Protein AF-A0A2W1AZZ5-F1 (afdb_monomer)

Mean predicted aligned error: 14.22 Å

Sequence (169 aa):
MPELNDDDSTGYGNSQLHEEVETEQGYVMQLTENEALFLDDNLTLMVEREGDEQRVYSMRPVQMTARLAAPLDLMEKIGKAVVYTTAPENQGKEYGFAMDITELFLIREVASSFIRIEGEPVGLNLKRKICVLLYAKDLEQESRDARLAQLVTGINLDIQTSAIDGRDS

Radius of gyration: 27.68 Å; Cα contacts (8 Å, |Δi|>4): 162; chains: 1; bounding box: 57×85×93 Å

Structure (mmCIF, N/CA/C/O backbone):
data_AF-A0A2W1AZZ5-F1
#
_entry.id   AF-A0A2W1AZZ5-F1
#
loop_
_atom_site.group_PDB
_atom_site.id
_atom_site.type_symbol
_atom_site.label_atom_id
_atom_site.label_alt_id
_atom_site.label_comp_id
_atom_site.label_asym_id
_atom_site.label_entity_id
_atom_site.label_seq_id
_atom_site.pdbx_PDB_ins_code
_atom_site.Cartn_x
_atom_site.Cartn_y
_atom_site.Cartn_z
_atom_site.occupancy
_atom_site.B_iso_or_equiv
_atom_site.auth_seq_id
_atom_site.auth_comp_id
_atom_site.auth_asym_id
_atom_site.auth_atom_id
_atom_site.pdbx_PDB_model_num
ATOM 1 N N . MET A 1 1 ? -2.500 -60.333 22.963 1.00 42.16 1 MET A N 1
ATOM 2 C CA . MET A 1 1 ? -2.015 -59.372 23.969 1.00 42.16 1 MET A CA 1
ATOM 3 C C . MET A 1 1 ? -1.858 -58.026 23.277 1.00 42.16 1 MET A C 1
ATOM 5 O O . MET A 1 1 ? -0.896 -57.885 22.533 1.00 42.16 1 MET A O 1
ATOM 9 N N . PRO A 1 2 ? -2.824 -57.103 23.398 1.00 40.75 2 PRO A N 1
ATOM 10 C CA . PRO A 1 2 ? -2.620 -55.692 23.104 1.00 40.75 2 PRO A CA 1
ATOM 11 C C . PRO A 1 2 ? -2.325 -54.950 24.417 1.00 40.75 2 PRO A C 1
ATOM 13 O O . PRO A 1 2 ? -3.062 -55.116 25.387 1.00 40.75 2 PRO A O 1
ATOM 16 N N . GLU A 1 3 ? -1.258 -54.158 24.460 1.00 46.09 3 GLU A N 1
ATOM 17 C CA . GLU A 1 3 ? -1.049 -53.203 25.551 1.00 46.09 3 GLU A CA 1
ATOM 18 C C . GLU A 1 3 ? -1.581 -51.838 25.113 1.00 46.09 3 GLU A C 1
ATOM 20 O O . GLU A 1 3 ? -1.162 -51.274 24.101 1.00 46.09 3 GLU A O 1
ATOM 25 N N . LEU A 1 4 ? -2.586 -51.392 25.865 1.00 44.41 4 LEU A N 1
ATOM 26 C CA . LEU A 1 4 ? -3.123 -50.041 25.908 1.00 44.41 4 LEU A CA 1
ATOM 27 C C . LEU A 1 4 ? -2.080 -49.120 26.540 1.00 44.41 4 LEU A C 1
ATOM 29 O O . LEU A 1 4 ? -1.568 -49.450 27.604 1.00 44.41 4 LEU A O 1
ATOM 33 N N . ASN A 1 5 ? -1.849 -47.958 25.938 1.00 48.97 5 ASN A N 1
ATOM 34 C CA . ASN A 1 5 ? -1.406 -46.780 26.671 1.00 48.97 5 ASN A CA 1
ATOM 35 C C . ASN A 1 5 ? -2.339 -45.629 26.299 1.00 48.97 5 ASN A C 1
ATOM 37 O O . ASN A 1 5 ? -2.306 -45.124 25.177 1.00 48.97 5 ASN A O 1
ATOM 41 N N . ASP A 1 6 ? -3.185 -45.285 27.265 1.00 46.03 6 ASP A N 1
ATOM 42 C CA . ASP A 1 6 ? -3.863 -44.004 27.371 1.00 46.03 6 ASP A CA 1
ATOM 43 C C . ASP A 1 6 ? -2.824 -42.951 27.777 1.00 46.03 6 ASP A C 1
ATOM 45 O O . ASP A 1 6 ? -2.115 -43.139 28.767 1.00 46.03 6 ASP A O 1
ATOM 49 N N . ASP A 1 7 ? -2.745 -41.843 27.042 1.00 50.28 7 ASP A N 1
ATOM 50 C CA . ASP A 1 7 ? -2.223 -40.595 27.596 1.00 50.28 7 ASP A CA 1
ATOM 51 C C . ASP A 1 7 ? -3.105 -39.439 27.117 1.00 50.28 7 ASP A C 1
ATOM 53 O O . ASP A 1 7 ? -3.140 -39.067 25.940 1.00 50.28 7 ASP A O 1
ATOM 57 N N . ASP A 1 8 ? -3.900 -38.964 28.067 1.00 45.44 8 ASP A N 1
ATOM 58 C CA . ASP A 1 8 ? -4.748 -37.787 28.016 1.00 45.44 8 ASP A CA 1
ATOM 59 C C . ASP A 1 8 ? -3.868 -36.573 28.326 1.00 45.44 8 ASP A C 1
ATOM 61 O O . ASP A 1 8 ? -3.363 -36.425 29.438 1.00 45.44 8 ASP A O 1
ATOM 65 N N . SER A 1 9 ? -3.668 -35.694 27.346 1.00 46.28 9 SER A N 1
ATOM 66 C CA . SER A 1 9 ? -3.062 -34.392 27.605 1.00 46.28 9 SER A CA 1
ATOM 67 C C . SER A 1 9 ? -3.771 -33.306 26.812 1.00 46.28 9 SER A C 1
ATOM 69 O O . SER A 1 9 ? -3.529 -33.056 25.630 1.00 46.28 9 SER A O 1
ATOM 71 N N . THR A 1 10 ? -4.697 -32.666 27.515 1.00 47.50 10 THR A N 1
ATOM 72 C CA . THR A 1 10 ? -5.311 -31.385 27.188 1.00 47.50 10 THR A CA 1
ATOM 73 C C . THR A 1 10 ? -4.248 -30.297 27.013 1.00 47.50 10 THR A C 1
ATOM 75 O O . THR A 1 10 ? -3.492 -30.015 27.941 1.00 47.50 10 THR A O 1
ATOM 78 N N . GLY A 1 11 ? -4.245 -29.615 25.867 1.00 32.72 11 GLY A N 1
ATOM 79 C CA . GLY A 1 11 ? -3.380 -28.461 2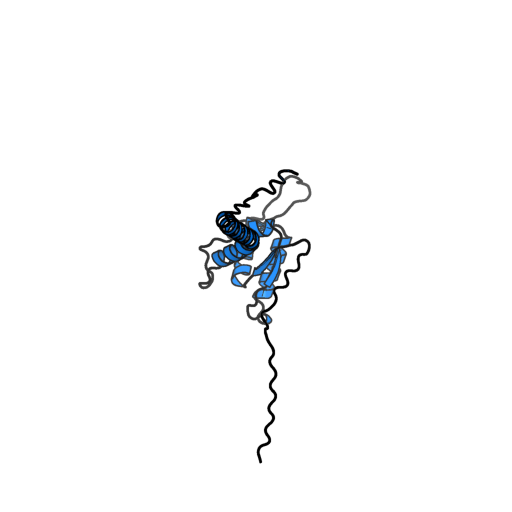5.617 1.00 32.72 11 GLY A CA 1
ATOM 80 C C . GLY A 1 11 ? -4.076 -27.429 24.740 1.00 32.72 11 GLY A C 1
ATOM 81 O O . GLY A 1 11 ? -4.097 -27.542 23.520 1.00 32.72 11 GLY A O 1
ATOM 82 N N . TYR A 1 12 ? -4.689 -26.447 25.394 1.00 34.50 12 TYR A N 1
ATOM 83 C CA . TYR A 1 12 ? -5.384 -25.306 24.812 1.00 34.50 12 TYR A CA 1
ATOM 84 C C . TYR A 1 12 ? -4.499 -24.454 23.887 1.00 34.50 12 TYR A C 1
ATOM 86 O O . TYR A 1 12 ? -3.358 -24.159 24.215 1.00 34.50 12 TYR A O 1
ATOM 94 N N . GLY A 1 13 ? -5.117 -23.956 22.810 1.00 37.59 13 GLY A N 1
ATOM 95 C CA . GLY A 1 13 ? -4.963 -22.578 22.336 1.00 37.59 13 GLY A CA 1
ATOM 96 C C . GLY A 1 13 ? -3.612 -22.171 21.748 1.00 37.59 13 GLY A C 1
ATOM 97 O O . GLY A 1 13 ? -2.772 -21.630 22.449 1.00 37.59 13 GLY A O 1
ATOM 98 N N . ASN A 1 14 ? -3.494 -22.249 20.421 1.00 37.09 14 ASN A N 1
ATOM 99 C CA . ASN A 1 14 ? -2.609 -21.359 19.665 1.00 37.09 14 ASN A CA 1
ATOM 100 C C . ASN A 1 14 ? -3.460 -20.408 18.812 1.00 37.09 14 ASN A C 1
ATOM 102 O O . ASN A 1 14 ? -3.472 -20.452 17.585 1.00 37.09 14 ASN A O 1
ATOM 106 N N . SER A 1 15 ? -4.217 -19.541 19.484 1.00 44.09 15 SER A N 1
ATOM 107 C CA . SER A 1 15 ? -4.573 -18.242 18.916 1.00 44.09 15 SER A CA 1
ATOM 108 C C . SER A 1 15 ? -3.293 -17.418 18.912 1.00 44.09 15 SER A C 1
ATOM 110 O O . SER A 1 15 ? -2.828 -16.975 19.960 1.00 44.09 15 SER A O 1
ATOM 112 N N . GLN A 1 16 ? -2.694 -17.323 17.730 1.00 42.31 16 GLN A N 1
ATOM 113 C CA . GLN A 1 16 ? -1.487 -16.569 17.435 1.00 42.31 16 GLN A CA 1
ATOM 114 C C . GLN A 1 16 ? -1.633 -15.148 17.992 1.00 42.31 16 GLN A C 1
ATOM 116 O O . GLN A 1 16 ? -2.412 -14.342 17.485 1.00 42.31 16 GLN A O 1
ATOM 121 N N . LEU A 1 17 ? -0.933 -14.894 19.097 1.00 38.06 17 LEU A N 1
ATOM 122 C CA . LEU A 1 17 ? -0.825 -13.588 19.725 1.00 38.06 17 LEU A CA 1
ATOM 123 C C . LEU A 1 17 ? -0.151 -12.654 18.718 1.00 38.06 17 LEU A C 1
ATOM 125 O O . LEU A 1 17 ? 1.037 -12.785 18.431 1.00 38.06 17 LEU A O 1
ATOM 129 N N . HIS A 1 18 ? -0.936 -11.741 18.152 1.00 39.84 18 HIS A N 1
ATOM 130 C CA . HIS A 1 18 ? -0.419 -10.503 17.588 1.00 39.84 18 HIS A CA 1
ATOM 131 C C . HIS A 1 18 ? 0.175 -9.712 18.755 1.00 39.84 18 HIS A C 1
ATOM 133 O O . HIS A 1 18 ? -0.536 -9.047 19.505 1.00 39.84 18 HIS A O 1
ATOM 139 N N . GLU A 1 19 ? 1.477 -9.863 18.960 1.00 39.28 19 GLU A N 1
ATOM 140 C CA . GLU A 1 19 ? 2.234 -9.020 19.870 1.00 39.28 19 GLU A CA 1
ATOM 141 C C . GLU A 1 19 ? 2.450 -7.678 19.160 1.00 39.28 19 GLU A C 1
ATOM 143 O O . GLU A 1 19 ? 3.343 -7.521 18.327 1.00 39.28 19 GLU A O 1
ATOM 148 N N . GLU A 1 20 ? 1.551 -6.725 19.418 1.00 41.56 20 GLU A N 1
ATOM 149 C CA . GLU A 1 20 ? 1.753 -5.329 19.037 1.00 41.56 20 GLU A CA 1
ATOM 150 C C . GLU A 1 20 ? 2.896 -4.762 19.880 1.00 41.56 20 GLU A C 1
ATOM 152 O O . GLU A 1 20 ? 2.720 -4.354 21.028 1.00 41.56 20 GLU A O 1
ATOM 157 N N . VAL A 1 21 ? 4.096 -4.759 19.304 1.00 40.41 21 VAL A N 1
ATOM 158 C CA . VAL A 1 2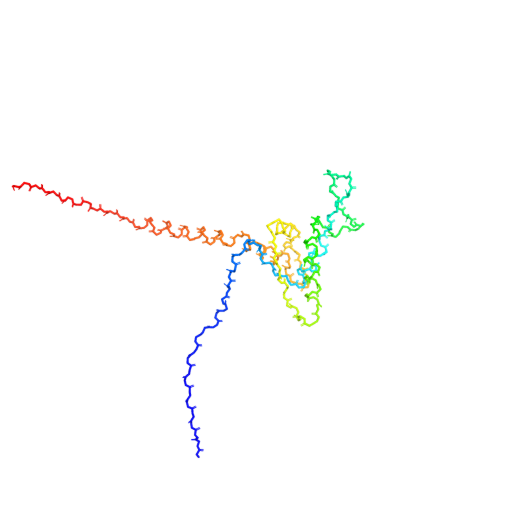1 ? 5.239 -4.039 19.856 1.00 40.41 21 VAL A CA 1
ATOM 159 C C . VAL A 1 21 ? 5.063 -2.561 19.519 1.00 40.41 21 VAL A C 1
ATOM 161 O O . VAL A 1 21 ? 5.369 -2.093 18.423 1.00 40.41 21 VAL A O 1
ATOM 164 N N . GLU A 1 22 ? 4.532 -1.822 20.487 1.00 41.50 22 GLU A N 1
ATOM 165 C CA . GLU A 1 22 ? 4.479 -0.367 20.483 1.00 41.50 22 GLU A CA 1
ATOM 166 C C . GLU A 1 22 ? 5.888 0.228 20.685 1.00 41.50 22 GLU A C 1
ATOM 168 O O . GLU A 1 22 ? 6.291 0.548 21.800 1.00 41.50 22 GLU A O 1
ATOM 173 N N . THR A 1 23 ? 6.654 0.397 19.606 1.00 38.25 23 THR A N 1
ATOM 174 C CA . THR A 1 23 ? 7.935 1.134 19.612 1.00 38.25 23 THR A CA 1
ATOM 175 C C . THR A 1 23 ? 7.886 2.257 18.587 1.00 38.25 23 THR A C 1
ATOM 177 O O . THR A 1 23 ? 7.844 1.942 17.406 1.00 38.25 23 THR A O 1
ATOM 180 N N . GLU A 1 24 ? 7.862 3.527 19.023 1.00 51.19 24 GLU A N 1
ATOM 181 C CA . GLU A 1 24 ? 8.012 4.752 18.192 1.00 51.19 24 GLU A CA 1
ATOM 182 C C . GLU A 1 24 ? 7.450 4.608 16.753 1.00 51.19 24 GLU A C 1
ATOM 184 O O . GLU A 1 24 ? 8.158 4.717 15.756 1.00 51.19 24 GLU A O 1
ATOM 189 N N . GLN A 1 25 ? 6.159 4.252 16.695 1.00 54.56 25 GLN A N 1
ATOM 190 C CA . GLN A 1 25 ? 5.562 3.251 15.796 1.00 54.56 25 GLN A CA 1
ATOM 191 C C . GLN A 1 25 ? 5.429 3.655 14.324 1.00 54.56 25 GLN A C 1
ATOM 193 O O . GLN A 1 25 ? 4.549 4.430 13.950 1.00 54.56 25 GLN A O 1
ATOM 198 N N . GLY A 1 26 ? 6.229 3.025 13.464 1.00 73.19 26 GLY A N 1
ATOM 199 C CA . GLY A 1 26 ? 5.881 2.869 12.053 1.00 73.19 26 GLY A CA 1
ATOM 200 C C . GLY A 1 26 ? 4.739 1.860 11.882 1.00 73.19 26 GLY A C 1
ATOM 201 O O . GLY A 1 26 ? 4.668 0.851 12.583 1.00 73.19 26 GLY A O 1
ATOM 202 N N . TYR A 1 27 ? 3.846 2.111 10.932 1.00 91.06 27 TYR A N 1
ATOM 203 C CA . TYR A 1 27 ? 2.806 1.175 10.527 1.00 91.06 27 TYR A CA 1
ATOM 204 C C . TYR A 1 27 ? 3.429 0.004 9.768 1.00 91.06 27 TYR A C 1
ATOM 206 O O . TYR A 1 27 ? 4.193 0.209 8.827 1.00 91.06 27 TYR A O 1
ATOM 214 N N . VAL A 1 28 ? 3.092 -1.232 10.135 1.00 95.19 28 VAL A N 1
ATOM 215 C CA . VAL A 1 28 ? 3.597 -2.414 9.425 1.00 95.19 28 VAL A CA 1
ATOM 216 C C . VAL A 1 28 ? 2.679 -2.732 8.251 1.00 95.19 28 VAL A C 1
ATOM 218 O O . VAL A 1 28 ? 1.545 -3.172 8.439 1.00 95.19 28 VAL A O 1
ATOM 221 N N . MET A 1 29 ? 3.173 -2.532 7.031 1.00 95.56 29 MET A N 1
ATOM 222 C CA . MET A 1 29 ? 2.480 -2.938 5.811 1.00 95.56 29 MET A CA 1
ATOM 223 C C . MET A 1 29 ? 3.054 -4.248 5.295 1.00 95.56 29 MET A C 1
ATOM 225 O O . MET A 1 29 ? 4.264 -4.450 5.304 1.00 95.56 29 MET A O 1
ATOM 229 N N . GLN A 1 30 ? 2.168 -5.123 4.830 1.00 97.19 30 GLN A N 1
ATOM 230 C CA . GLN A 1 30 ? 2.517 -6.373 4.169 1.00 97.19 30 GLN A CA 1
ATOM 231 C C . GLN A 1 30 ? 2.027 -6.315 2.725 1.00 97.19 30 GLN A C 1
ATOM 233 O O . GLN A 1 30 ? 0.858 -5.989 2.496 1.00 97.19 30 GLN A O 1
ATOM 238 N N . LEU A 1 31 ? 2.912 -6.590 1.768 1.00 97.75 31 LEU A N 1
ATOM 239 C CA . LEU A 1 31 ? 2.610 -6.544 0.337 1.00 97.75 31 LEU A CA 1
ATOM 240 C C . LEU A 1 31 ? 2.672 -7.932 -0.291 1.00 97.75 31 LEU A C 1
ATOM 242 O O . LEU A 1 31 ? 3.637 -8.666 -0.074 1.00 97.75 31 LEU A O 1
ATOM 246 N N . THR A 1 32 ? 1.675 -8.254 -1.113 1.00 97.56 32 THR A N 1
ATOM 247 C CA . THR A 1 32 ? 1.744 -9.371 -2.066 1.00 97.56 32 THR A CA 1
ATOM 248 C C . THR A 1 32 ? 2.642 -9.018 -3.258 1.00 97.56 32 THR A C 1
ATOM 250 O O . THR A 1 32 ? 3.022 -7.860 -3.444 1.00 97.56 32 THR A O 1
ATOM 253 N N . GLU A 1 33 ? 2.945 -10.004 -4.105 1.00 96.94 33 GLU A N 1
ATOM 254 C CA . GLU A 1 33 ? 3.649 -9.793 -5.379 1.00 96.94 33 GLU A CA 1
ATOM 255 C C . GLU A 1 33 ? 2.952 -8.743 -6.258 1.00 96.94 33 GLU A C 1
ATOM 257 O O . GLU A 1 33 ? 3.560 -7.749 -6.655 1.00 96.94 33 GLU A O 1
ATOM 262 N N . ASN A 1 34 ? 1.649 -8.913 -6.493 1.00 97.50 34 ASN A N 1
ATOM 263 C CA . ASN A 1 34 ? 0.864 -8.002 -7.325 1.00 97.50 34 ASN A CA 1
ATOM 264 C C . ASN A 1 34 ? 0.785 -6.590 -6.736 1.00 97.50 34 ASN A C 1
ATOM 266 O O . ASN A 1 34 ? 0.802 -5.606 -7.475 1.00 97.50 34 ASN A O 1
ATOM 270 N N . GLU A 1 35 ? 0.694 -6.470 -5.411 1.00 97.69 35 GLU A N 1
ATOM 271 C CA . GLU A 1 35 ? 0.706 -5.175 -4.736 1.00 97.69 35 GLU A CA 1
ATOM 272 C C . GLU A 1 35 ? 2.076 -4.491 -4.841 1.00 97.69 35 GLU A C 1
ATOM 274 O O . GLU A 1 35 ? 2.128 -3.294 -5.122 1.00 97.69 35 GLU A O 1
ATOM 279 N N . ALA A 1 36 ? 3.176 -5.232 -4.670 1.00 97.12 36 ALA A N 1
ATOM 280 C CA . ALA A 1 36 ? 4.530 -4.698 -4.790 1.00 97.12 36 ALA A CA 1
ATOM 281 C C . ALA A 1 36 ? 4.828 -4.212 -6.217 1.00 97.12 36 ALA A C 1
ATOM 283 O O . ALA A 1 36 ? 5.251 -3.069 -6.392 1.00 97.12 36 ALA A O 1
ATOM 284 N N . LEU A 1 37 ? 4.531 -5.033 -7.231 1.00 95.75 37 LEU A N 1
ATOM 285 C CA . LEU A 1 37 ? 4.699 -4.675 -8.645 1.00 95.75 37 LEU A CA 1
ATOM 286 C C . LEU A 1 37 ? 3.838 -3.467 -9.029 1.00 95.75 37 LEU A C 1
ATOM 288 O O . LEU A 1 37 ? 4.315 -2.536 -9.673 1.00 95.75 37 LEU A O 1
ATOM 292 N N . PHE A 1 38 ? 2.580 -3.435 -8.574 1.00 95.62 38 PHE A N 1
ATOM 293 C CA . PHE A 1 38 ? 1.701 -2.294 -8.814 1.00 95.62 38 PHE A CA 1
ATOM 294 C C . PHE A 1 38 ? 2.291 -0.985 -8.278 1.00 95.62 38 PHE A C 1
ATOM 296 O O . PHE A 1 38 ? 2.192 0.047 -8.943 1.00 95.62 38 PHE A O 1
ATOM 303 N N . LEU A 1 39 ? 2.870 -0.998 -7.076 1.00 95.50 39 LEU A N 1
ATOM 304 C CA . LEU A 1 39 ? 3.441 0.207 -6.481 1.00 95.50 39 LEU A CA 1
ATOM 305 C C . LEU A 1 39 ? 4.732 0.645 -7.174 1.00 95.50 39 LEU A C 1
ATOM 307 O O . LEU A 1 39 ? 4.884 1.842 -7.417 1.00 95.50 39 LEU A O 1
ATOM 311 N N . ASP A 1 40 ? 5.601 -0.298 -7.543 1.00 94.31 40 ASP A N 1
ATOM 312 C CA . ASP A 1 40 ? 6.833 -0.017 -8.292 1.00 94.31 40 ASP A CA 1
ATOM 313 C C . ASP A 1 40 ? 6.530 0.659 -9.643 1.00 94.31 40 ASP A C 1
ATOM 315 O O . ASP A 1 40 ? 7.138 1.668 -9.995 1.00 94.31 40 ASP A O 1
ATOM 319 N N . ASP A 1 41 ? 5.482 0.202 -10.338 1.00 91.94 41 ASP A N 1
ATOM 320 C CA . ASP A 1 41 ? 5.040 0.775 -11.617 1.00 91.94 41 ASP A CA 1
ATOM 321 C C . ASP A 1 41 ? 4.408 2.177 -11.496 1.00 91.94 41 ASP A C 1
ATOM 323 O O . ASP A 1 41 ? 4.379 2.945 -12.468 1.00 91.94 41 ASP A O 1
ATOM 327 N N . ASN A 1 42 ? 3.828 2.506 -10.335 1.00 90.75 42 ASN A N 1
ATOM 328 C CA . ASN A 1 42 ? 3.001 3.706 -10.156 1.00 90.75 42 ASN A CA 1
ATOM 329 C C . ASN A 1 42 ? 3.697 4.842 -9.394 1.00 90.75 42 ASN A C 1
ATOM 331 O O . ASN A 1 42 ? 3.151 5.953 -9.345 1.00 90.75 42 ASN A O 1
ATOM 335 N N . LEU A 1 43 ? 4.892 4.614 -8.852 1.00 89.69 43 LEU A N 1
ATOM 336 C CA . LEU A 1 43 ? 5.687 5.626 -8.161 1.00 89.69 43 LEU A CA 1
ATOM 337 C C . LEU A 1 43 ? 6.912 6.033 -8.981 1.00 89.69 43 LEU A C 1
ATOM 339 O O . LEU A 1 43 ? 7.448 5.274 -9.780 1.00 89.69 43 LEU A O 1
ATOM 343 N N . THR A 1 44 ? 7.349 7.278 -8.809 1.00 87.44 44 THR A N 1
ATOM 344 C CA . THR A 1 44 ? 8.581 7.787 -9.418 1.00 87.44 44 THR A CA 1
ATOM 345 C C . THR A 1 44 ? 9.486 8.389 -8.360 1.00 87.44 44 THR A C 1
ATOM 347 O O . THR A 1 44 ? 9.018 9.059 -7.445 1.00 87.44 44 THR A O 1
ATOM 350 N N . LEU A 1 45 ? 10.798 8.224 -8.514 1.00 84.69 45 LEU A N 1
ATOM 351 C CA . LEU A 1 45 ? 11.759 8.795 -7.579 1.00 84.69 45 LEU A CA 1
ATOM 352 C C . LEU A 1 45 ? 11.725 10.333 -7.603 1.00 84.69 45 LEU A C 1
ATOM 354 O O . LEU A 1 45 ? 11.784 10.969 -8.665 1.00 84.69 45 LEU A O 1
ATOM 358 N N . MET A 1 46 ? 11.661 10.914 -6.410 1.00 83.94 46 MET A N 1
ATOM 359 C CA . MET A 1 46 ? 11.860 12.333 -6.152 1.00 83.94 46 MET A CA 1
ATOM 360 C C . MET A 1 46 ? 13.362 12.627 -6.022 1.00 83.94 46 MET A C 1
ATOM 362 O O . MET A 1 46 ? 14.056 11.973 -5.249 1.00 83.94 46 MET A O 1
ATOM 366 N N . VAL A 1 47 ? 13.874 13.588 -6.798 1.00 76.31 47 VAL A N 1
ATOM 367 C CA . VAL A 1 47 ? 15.299 13.947 -6.843 1.00 76.31 47 VAL A CA 1
ATOM 368 C C . VAL A 1 47 ? 15.475 15.406 -6.438 1.00 76.31 47 VAL A C 1
ATOM 370 O O . VAL A 1 47 ? 14.950 16.318 -7.083 1.00 76.31 47 VAL A O 1
ATOM 373 N N . GLU A 1 48 ? 16.273 15.625 -5.400 1.00 65.31 48 GLU A N 1
ATOM 374 C CA . GLU A 1 48 ? 16.797 16.941 -5.041 1.00 65.31 48 GLU A CA 1
ATOM 375 C C . GLU A 1 48 ? 18.136 17.150 -5.761 1.00 65.31 48 GLU A C 1
ATOM 377 O O . GLU A 1 48 ? 18.993 16.266 -5.765 1.00 65.31 48 GLU A O 1
ATOM 382 N N . ARG A 1 49 ? 18.314 18.293 -6.433 1.00 60.12 49 ARG A N 1
ATOM 383 C CA . ARG A 1 49 ? 19.594 18.644 -7.064 1.00 60.12 49 ARG A CA 1
ATOM 384 C C . ARG A 1 49 ? 20.361 19.597 -6.157 1.00 60.12 49 ARG A C 1
ATOM 386 O O . ARG A 1 49 ? 19.833 20.641 -5.780 1.00 60.12 49 ARG A O 1
ATOM 393 N N . GLU A 1 50 ? 21.616 19.261 -5.862 1.00 50.31 50 GLU A N 1
ATOM 394 C CA . GLU A 1 50 ? 22.526 20.154 -5.139 1.00 50.31 50 GLU A CA 1
ATOM 395 C C . GLU A 1 50 ? 22.625 21.516 -5.850 1.00 50.31 50 GLU A C 1
ATOM 397 O O . GLU A 1 50 ? 22.896 21.588 -7.051 1.00 50.31 50 GLU A O 1
ATOM 402 N N . GLY A 1 51 ? 22.385 22.596 -5.098 1.00 59.09 51 GLY A N 1
ATOM 403 C CA . GLY A 1 51 ? 22.433 23.985 -5.575 1.00 59.09 51 GLY A CA 1
ATOM 404 C C . GLY A 1 51 ? 21.075 24.660 -5.798 1.00 59.09 51 GLY A C 1
ATOM 405 O O . GLY A 1 51 ? 21.044 25.860 -6.055 1.00 59.09 51 GLY A O 1
ATOM 406 N N . ASP A 1 52 ? 19.969 23.926 -5.669 1.00 53.50 52 ASP A N 1
ATOM 407 C CA . ASP A 1 52 ? 18.601 24.418 -5.877 1.00 53.50 52 ASP A CA 1
ATOM 408 C C . ASP A 1 52 ? 17.759 24.113 -4.614 1.00 53.50 52 ASP A C 1
ATOM 410 O O . ASP A 1 52 ? 16.819 23.323 -4.649 1.00 53.50 52 ASP A O 1
ATOM 414 N N . GLU A 1 53 ? 18.086 24.740 -3.471 1.00 55.06 53 GLU A N 1
ATOM 415 C CA . GLU A 1 53 ? 17.440 24.516 -2.149 1.00 55.06 53 GLU A CA 1
ATOM 416 C C . GLU A 1 53 ? 15.902 24.698 -2.145 1.00 55.06 53 GLU A C 1
ATOM 418 O O . GLU A 1 53 ? 15.225 24.376 -1.173 1.00 55.06 53 GLU A O 1
ATOM 423 N N . GLN A 1 54 ? 15.325 25.211 -3.235 1.00 55.31 54 GLN A N 1
ATOM 424 C CA . GLN A 1 54 ? 13.891 25.453 -3.405 1.00 55.31 54 GLN A CA 1
ATOM 425 C C . GLN A 1 54 ? 13.224 24.620 -4.506 1.00 55.31 54 GLN A C 1
ATOM 427 O O . GLN A 1 54 ? 12.040 24.834 -4.779 1.00 55.31 54 GLN A O 1
ATOM 432 N N . ARG A 1 55 ? 13.931 23.698 -5.175 1.00 56.34 55 ARG A N 1
ATOM 433 C CA . ARG A 1 55 ? 13.365 22.963 -6.318 1.00 56.34 55 ARG A CA 1
ATOM 434 C C . ARG A 1 55 ? 13.578 21.460 -6.200 1.00 56.34 55 ARG A C 1
ATOM 436 O O . ARG A 1 55 ? 14.622 20.918 -6.548 1.00 56.34 55 ARG A O 1
ATOM 443 N N . VAL A 1 56 ? 12.514 20.790 -5.775 1.00 59.84 56 VAL A N 1
ATOM 444 C CA . VAL A 1 56 ? 12.365 19.338 -5.851 1.00 59.84 56 VAL A CA 1
ATOM 445 C C . VAL A 1 56 ? 11.908 18.967 -7.263 1.00 59.84 56 VAL A C 1
ATOM 447 O O . VAL A 1 56 ? 10.905 19.493 -7.754 1.00 59.84 56 VAL A O 1
ATOM 450 N N . TYR A 1 57 ? 12.629 18.064 -7.929 1.00 60.25 57 TYR A N 1
ATOM 451 C CA . TYR A 1 57 ? 12.287 17.584 -9.269 1.00 60.25 57 TYR A CA 1
ATOM 452 C C . TYR A 1 57 ? 11.815 16.125 -9.206 1.00 60.25 57 TYR A C 1
ATOM 454 O O . TYR A 1 57 ? 12.292 15.332 -8.399 1.00 60.25 57 TYR A O 1
ATOM 462 N N . SER A 1 58 ? 10.891 15.741 -10.087 1.00 59.84 58 SER A N 1
ATOM 463 C CA . SER A 1 58 ? 10.565 14.330 -10.337 1.00 59.84 58 SER A CA 1
ATOM 464 C C . SER A 1 58 ? 11.115 13.914 -11.697 1.00 59.84 58 SER A C 1
ATOM 466 O O . SER A 1 58 ? 11.025 14.665 -12.673 1.00 59.84 58 SER A O 1
ATOM 468 N N . MET A 1 59 ? 11.694 12.718 -11.778 1.00 58.44 59 MET A N 1
ATOM 469 C CA . MET A 1 59 ? 12.144 12.137 -13.044 1.00 58.44 59 MET A CA 1
ATOM 470 C C . MET A 1 59 ? 10.929 11.576 -13.795 1.00 58.44 59 MET A C 1
ATOM 472 O O . MET A 1 59 ? 10.593 10.411 -13.635 1.00 58.44 59 MET A O 1
ATOM 476 N N . ARG A 1 60 ? 10.223 12.386 -14.599 1.00 48.75 60 ARG A N 1
ATOM 477 C CA . ARG A 1 60 ? 9.105 11.860 -15.408 1.00 48.75 60 ARG A CA 1
ATOM 478 C C . ARG A 1 60 ? 9.621 10.880 -16.475 1.00 48.75 60 ARG A C 1
ATOM 480 O O . ARG A 1 60 ? 10.447 11.291 -17.294 1.00 48.75 60 ARG A O 1
ATOM 487 N N . PRO A 1 61 ? 9.097 9.643 -16.552 1.00 50.09 61 PRO A N 1
ATOM 488 C CA . PRO A 1 61 ? 9.337 8.784 -17.704 1.00 50.09 61 PRO A CA 1
ATOM 489 C C . PRO A 1 61 ? 8.677 9.373 -18.965 1.00 50.09 61 PRO A C 1
ATOM 491 O O . PRO A 1 61 ? 7.664 10.072 -18.893 1.00 50.09 61 PRO A O 1
ATOM 494 N N . VAL A 1 62 ? 9.240 9.069 -20.140 1.00 49.53 62 VAL A N 1
ATOM 495 C CA . VAL A 1 62 ? 8.754 9.528 -21.464 1.00 49.53 62 VAL A CA 1
ATOM 496 C C . VAL A 1 62 ? 7.358 8.959 -21.802 1.00 49.53 62 VAL A C 1
ATOM 498 O O . VAL A 1 62 ? 6.649 9.502 -22.647 1.00 49.53 62 VAL A O 1
ATOM 501 N N . GLN A 1 63 ? 6.924 7.918 -21.086 1.00 42.16 63 GLN A N 1
ATOM 502 C CA . GLN A 1 63 ? 5.574 7.353 -21.104 1.00 42.16 63 GLN A CA 1
ATOM 503 C C . GLN A 1 63 ? 5.008 7.396 -19.676 1.00 42.16 63 GLN A C 1
ATOM 505 O O . GLN A 1 63 ? 5.624 6.877 -18.751 1.00 42.16 63 GLN A O 1
ATOM 510 N N . MET A 1 64 ? 3.855 8.041 -19.471 1.00 46.72 64 MET A N 1
ATOM 511 C CA . MET A 1 64 ? 3.232 8.142 -18.145 1.00 46.72 64 MET A CA 1
ATOM 512 C C . MET A 1 64 ? 2.673 6.786 -17.693 1.00 46.72 64 MET A C 1
ATOM 514 O O . MET A 1 64 ? 1.562 6.424 -18.075 1.00 46.72 64 MET A O 1
ATOM 518 N N . THR A 1 65 ? 3.415 6.068 -16.854 1.00 53.75 65 THR A N 1
ATOM 519 C CA . THR A 1 65 ? 2.883 4.973 -16.022 1.00 53.75 65 THR A CA 1
ATOM 520 C C . THR A 1 65 ? 2.921 5.340 -14.536 1.00 53.75 65 THR A C 1
ATOM 522 O O . THR A 1 65 ? 1.908 5.184 -13.857 1.00 53.75 65 THR A O 1
ATOM 525 N N . ALA A 1 66 ? 4.008 5.966 -14.067 1.00 58.66 66 ALA A N 1
ATOM 526 C CA . ALA A 1 66 ? 4.140 6.460 -12.697 1.00 58.66 66 ALA A CA 1
ATOM 527 C C . ALA A 1 66 ? 3.359 7.765 -12.453 1.00 58.66 66 ALA A C 1
ATOM 529 O O . ALA A 1 66 ? 3.484 8.742 -13.199 1.00 58.66 66 ALA A O 1
ATOM 530 N N . ARG A 1 67 ? 2.542 7.782 -11.394 1.00 68.56 67 ARG A N 1
ATOM 531 C CA . ARG A 1 67 ? 1.560 8.840 -11.103 1.00 68.56 67 ARG A CA 1
ATOM 532 C C . ARG A 1 67 ? 2.008 9.815 -10.022 1.00 68.56 67 ARG A C 1
ATOM 534 O O . ARG A 1 67 ? 1.528 10.947 -10.018 1.00 68.56 67 ARG A O 1
ATOM 541 N N . LEU A 1 68 ? 2.910 9.403 -9.130 1.00 81.62 68 LEU A N 1
ATOM 542 C CA . LEU A 1 68 ? 3.261 10.182 -7.944 1.00 81.62 68 LEU A CA 1
ATOM 543 C C . LEU A 1 68 ? 4.752 10.092 -7.613 1.00 81.62 68 LEU A C 1
ATOM 545 O O . LEU A 1 68 ? 5.346 9.020 -7.698 1.00 81.62 68 LEU A O 1
ATOM 549 N N . ALA A 1 69 ? 5.348 11.225 -7.237 1.00 86.56 69 ALA A N 1
ATOM 550 C CA . ALA A 1 69 ? 6.731 11.268 -6.781 1.00 86.56 69 ALA A CA 1
ATOM 551 C C . ALA A 1 69 ? 6.844 10.776 -5.329 1.00 86.56 69 ALA A C 1
ATOM 553 O O . ALA A 1 69 ? 6.050 11.184 -4.483 1.00 86.56 69 ALA A O 1
ATOM 554 N N . ALA A 1 70 ? 7.833 9.928 -5.058 1.00 88.69 70 ALA A N 1
ATOM 555 C CA . ALA A 1 70 ? 8.080 9.299 -3.766 1.00 88.69 70 ALA A CA 1
ATOM 556 C C . ALA A 1 70 ? 9.544 9.478 -3.317 1.00 88.69 70 ALA A C 1
ATOM 558 O O . ALA A 1 70 ? 10.442 9.566 -4.166 1.00 88.69 70 ALA A O 1
ATOM 559 N N . PRO A 1 71 ? 9.802 9.530 -1.997 1.00 90.62 71 PRO A N 1
ATOM 560 C CA . PRO A 1 71 ? 11.159 9.575 -1.460 1.00 90.62 71 PRO A CA 1
ATOM 561 C C . PRO A 1 71 ? 11.924 8.279 -1.763 1.00 90.62 71 PRO A C 1
ATOM 563 O O . PRO A 1 71 ? 11.324 7.214 -1.915 1.00 90.62 71 PRO A O 1
ATOM 566 N N . LEU A 1 72 ? 13.259 8.368 -1.815 1.00 90.75 72 LEU A N 1
ATOM 567 C CA . LEU A 1 72 ? 14.136 7.223 -2.098 1.00 90.75 72 LEU A CA 1
ATOM 568 C C . LEU A 1 72 ? 13.895 6.050 -1.141 1.00 90.75 72 LEU A C 1
ATOM 570 O O . LEU A 1 72 ? 13.835 4.913 -1.591 1.00 90.75 72 LEU A O 1
ATOM 574 N N . ASP A 1 73 ? 13.694 6.330 0.147 1.00 92.81 73 ASP A N 1
ATOM 575 C CA . ASP A 1 73 ? 13.459 5.302 1.166 1.00 92.81 73 ASP A CA 1
ATOM 576 C C . ASP A 1 73 ? 12.220 4.438 0.855 1.00 92.81 73 ASP A C 1
ATOM 578 O O . ASP A 1 73 ? 12.287 3.208 0.891 1.00 92.81 73 ASP A O 1
ATOM 582 N N . LEU A 1 74 ? 11.113 5.063 0.430 1.00 94.12 74 LEU A N 1
ATOM 583 C CA . LEU A 1 74 ? 9.907 4.341 0.012 1.00 94.12 74 LEU A CA 1
ATOM 584 C C . LEU A 1 74 ? 10.167 3.490 -1.240 1.00 94.12 74 LEU A C 1
ATOM 586 O O . LEU A 1 74 ? 9.733 2.339 -1.307 1.00 94.12 74 LEU A O 1
ATOM 590 N N . MET A 1 75 ? 10.912 4.026 -2.212 1.00 94.56 75 MET A N 1
ATOM 591 C CA . MET A 1 75 ? 11.291 3.276 -3.415 1.00 94.56 75 MET A CA 1
ATOM 592 C C . MET A 1 75 ? 12.165 2.060 -3.070 1.00 94.56 75 MET A C 1
ATOM 594 O O . MET A 1 75 ? 11.956 0.979 -3.613 1.00 94.56 75 MET A O 1
ATOM 598 N N . GLU A 1 76 ? 13.108 2.193 -2.133 1.00 95.69 76 GLU A N 1
ATOM 599 C CA . GLU A 1 76 ? 13.942 1.077 -1.675 1.00 95.69 76 GLU A CA 1
ATOM 600 C C . GLU A 1 76 ? 13.132 -0.004 -0.948 1.00 95.69 76 GLU A C 1
ATOM 602 O O . GLU A 1 76 ? 13.362 -1.198 -1.163 1.00 95.69 76 GLU A O 1
ATOM 607 N N . LYS A 1 77 ? 12.179 0.392 -0.094 1.00 96.81 77 LYS A N 1
ATOM 608 C CA . LYS A 1 77 ? 11.260 -0.533 0.591 1.00 96.81 77 LYS A CA 1
ATOM 609 C C . LYS A 1 77 ? 10.438 -1.346 -0.414 1.00 96.81 77 LYS A C 1
ATOM 611 O O . LYS A 1 77 ? 10.369 -2.570 -0.297 1.00 96.81 77 LYS A O 1
ATOM 616 N N . ILE A 1 78 ? 9.880 -0.688 -1.429 1.00 97.00 78 ILE A N 1
ATOM 617 C CA . ILE A 1 78 ? 9.088 -1.336 -2.485 1.00 97.00 78 ILE A CA 1
ATOM 618 C C . ILE A 1 78 ? 9.965 -2.244 -3.347 1.00 97.00 78 ILE A C 1
ATOM 620 O O . ILE A 1 78 ? 9.600 -3.395 -3.576 1.00 97.00 78 ILE A O 1
ATOM 624 N N . GLY A 1 79 ? 11.161 -1.797 -3.736 1.00 96.94 79 GLY A N 1
ATOM 625 C CA . GLY A 1 79 ? 12.107 -2.627 -4.483 1.00 96.94 79 GLY A CA 1
ATOM 626 C C . GLY A 1 79 ? 12.485 -3.916 -3.739 1.00 96.94 79 GLY A C 1
ATOM 627 O O . GLY A 1 79 ? 12.528 -4.991 -4.338 1.00 96.94 79 GLY A O 1
ATOM 628 N N . LYS A 1 80 ? 12.683 -3.852 -2.412 1.00 97.88 80 LYS A N 1
ATOM 629 C CA . LYS A 1 80 ? 12.898 -5.049 -1.571 1.00 97.88 80 LYS A CA 1
ATOM 630 C C . LYS A 1 80 ? 11.674 -5.968 -1.562 1.00 97.88 80 LYS A C 1
ATOM 632 O O . LYS A 1 80 ? 11.843 -7.184 -1.646 1.00 97.88 80 LYS A O 1
ATOM 637 N N . ALA A 1 81 ? 10.467 -5.403 -1.500 1.00 97.75 81 ALA A N 1
ATOM 638 C CA . ALA A 1 81 ? 9.225 -6.168 -1.574 1.00 97.75 81 ALA A CA 1
ATOM 639 C C . ALA A 1 81 ? 9.090 -6.901 -2.916 1.00 97.75 81 ALA A C 1
ATOM 641 O O . ALA A 1 81 ? 8.766 -8.087 -2.921 1.00 97.75 81 ALA A O 1
ATOM 642 N N . VAL A 1 82 ? 9.410 -6.245 -4.037 1.00 97.38 82 VAL A N 1
ATOM 643 C CA . VAL A 1 82 ? 9.406 -6.870 -5.370 1.00 97.38 82 VAL A CA 1
ATOM 644 C C . VAL A 1 82 ? 10.389 -8.038 -5.418 1.00 97.38 82 VAL A C 1
ATOM 646 O O . VAL A 1 82 ? 10.000 -9.147 -5.777 1.00 97.38 82 VAL A O 1
ATOM 649 N N . VAL A 1 83 ? 11.641 -7.832 -4.990 1.00 97.69 83 VAL A N 1
ATOM 650 C CA . VAL A 1 83 ? 12.660 -8.898 -4.986 1.00 97.69 83 VAL A CA 1
ATOM 651 C C . VAL A 1 83 ? 12.232 -10.075 -4.113 1.00 97.69 83 VAL A C 1
ATOM 653 O O . VAL A 1 83 ? 12.405 -11.221 -4.510 1.00 97.69 83 VAL A O 1
ATOM 656 N N . TYR A 1 84 ? 11.663 -9.816 -2.934 1.00 98.12 84 TYR A N 1
ATOM 657 C CA . TYR A 1 84 ? 11.250 -10.878 -2.022 1.00 98.12 84 TYR A CA 1
ATOM 658 C C . TYR A 1 84 ? 10.056 -11.669 -2.563 1.00 98.12 84 TYR A C 1
ATOM 660 O O . TYR A 1 84 ? 10.098 -12.897 -2.607 1.00 98.12 84 TYR A O 1
ATOM 668 N N . THR A 1 85 ? 8.993 -10.977 -2.965 1.00 96.94 85 THR A N 1
ATOM 669 C CA . THR A 1 85 ? 7.714 -11.604 -3.333 1.00 96.94 85 THR A CA 1
ATOM 670 C C . THR A 1 85 ? 7.793 -12.382 -4.645 1.00 96.94 85 THR A C 1
ATOM 672 O O . THR A 1 85 ? 7.131 -13.407 -4.769 1.00 96.94 85 THR A O 1
ATOM 675 N N . THR A 1 86 ? 8.653 -11.957 -5.577 1.00 95.25 86 THR A N 1
ATOM 676 C CA . THR A 1 86 ? 8.862 -12.638 -6.871 1.00 95.25 86 THR A CA 1
ATOM 677 C C . THR A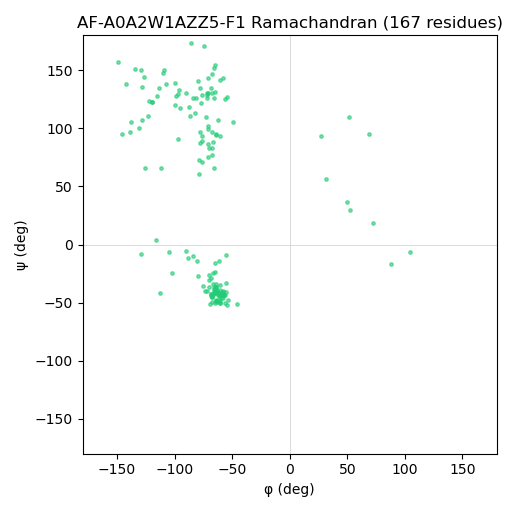 1 86 ? 9.862 -13.798 -6.801 1.00 95.25 86 THR A C 1
ATOM 679 O O . THR A 1 86 ? 9.999 -14.564 -7.759 1.00 95.25 86 THR A O 1
ATOM 682 N N . ALA A 1 87 ? 10.577 -13.958 -5.683 1.00 96.25 87 ALA A N 1
ATOM 683 C CA . ALA A 1 87 ? 11.558 -15.023 -5.529 1.00 96.25 87 ALA A CA 1
ATOM 684 C C . ALA A 1 87 ? 10.869 -16.399 -5.369 1.00 96.25 87 ALA A C 1
ATOM 686 O O . ALA A 1 87 ? 10.049 -16.568 -4.456 1.00 96.25 87 ALA A O 1
ATOM 687 N N . PRO A 1 88 ? 11.205 -17.417 -6.192 1.00 94.31 88 PRO A N 1
ATOM 688 C CA . PRO A 1 88 ? 10.556 -18.732 -6.145 1.00 94.31 88 PRO A CA 1
ATOM 689 C C . PRO A 1 88 ? 10.600 -19.410 -4.767 1.00 94.31 88 PRO A C 1
ATOM 691 O O . PRO A 1 88 ? 9.665 -20.112 -4.379 1.00 94.31 88 PRO A O 1
ATOM 694 N N . GLU A 1 89 ? 11.670 -19.190 -4.005 1.00 95.19 89 GLU A N 1
ATOM 695 C CA . GLU A 1 89 ? 11.865 -19.710 -2.651 1.00 95.19 89 GLU A CA 1
ATOM 696 C C . GLU A 1 89 ? 10.860 -19.167 -1.626 1.00 95.19 89 GLU A C 1
ATOM 698 O O . GLU A 1 89 ? 10.587 -19.833 -0.624 1.00 95.19 89 GLU A O 1
ATOM 703 N N . ASN A 1 90 ? 10.275 -17.993 -1.878 1.00 92.19 90 ASN A N 1
ATOM 704 C CA . ASN A 1 90 ? 9.325 -17.355 -0.973 1.00 92.19 90 ASN A CA 1
ATOM 705 C C . ASN A 1 90 ? 7.875 -17.764 -1.250 1.00 92.19 90 ASN A C 1
ATOM 707 O O . ASN A 1 90 ? 7.012 -17.439 -0.442 1.00 92.19 90 ASN A O 1
ATOM 711 N N . GLN A 1 91 ? 7.603 -18.532 -2.315 1.00 89.00 91 GLN A N 1
ATOM 712 C CA . GLN A 1 91 ? 6.295 -19.147 -2.603 1.00 89.00 91 GLN A CA 1
ATOM 713 C C . GLN A 1 91 ? 5.108 -18.163 -2.527 1.00 89.00 91 GLN A C 1
ATOM 715 O O . GLN A 1 91 ? 4.035 -18.521 -2.041 1.00 89.00 91 GLN A O 1
ATOM 720 N N . GLY A 1 92 ? 5.304 -16.912 -2.957 1.00 85.19 92 GLY A N 1
ATOM 721 C CA . GLY A 1 92 ? 4.268 -15.874 -2.910 1.00 85.19 92 GLY A CA 1
ATOM 722 C C . GLY A 1 92 ? 3.944 -15.349 -1.505 1.00 85.19 92 GLY A C 1
ATOM 723 O O . GLY A 1 92 ? 2.876 -14.773 -1.299 1.00 85.19 92 GLY A O 1
ATOM 724 N N . LYS A 1 93 ? 4.828 -15.550 -0.517 1.00 95.06 93 LYS A N 1
ATOM 725 C CA . LYS A 1 93 ? 4.700 -14.925 0.808 1.00 95.06 93 LYS A CA 1
ATOM 726 C C . LYS A 1 93 ? 4.737 -13.406 0.698 1.00 95.06 93 LYS A C 1
ATOM 728 O O . LYS A 1 93 ? 5.536 -12.849 -0.052 1.00 95.06 93 LYS A O 1
ATOM 733 N N . GLU A 1 94 ? 3.916 -12.754 1.514 1.00 97.06 94 GLU A N 1
ATOM 734 C CA . GLU A 1 94 ? 3.916 -11.299 1.616 1.00 97.06 94 GLU A CA 1
ATOM 735 C C . GLU A 1 94 ? 5.215 -10.783 2.253 1.00 97.06 94 GLU A C 1
ATOM 737 O O . GLU A 1 94 ? 5.788 -11.418 3.144 1.00 97.06 94 GLU A O 1
ATOM 742 N N . TYR A 1 95 ? 5.663 -9.607 1.813 1.00 97.38 95 TYR A N 1
ATOM 743 C CA . TYR A 1 95 ? 6.795 -8.906 2.411 1.00 97.38 95 TYR A CA 1
ATOM 744 C C . TYR A 1 95 ? 6.307 -7.805 3.353 1.00 97.38 95 TYR A C 1
ATOM 746 O O . TYR A 1 95 ? 5.601 -6.890 2.928 1.00 97.38 95 TYR A O 1
ATOM 754 N N . GLY A 1 96 ? 6.688 -7.900 4.629 1.00 96.00 96 GLY A N 1
ATOM 755 C CA . GLY A 1 96 ? 6.353 -6.931 5.669 1.00 96.00 96 GLY A CA 1
ATOM 756 C C . GLY A 1 96 ? 7.459 -5.899 5.894 1.00 96.00 96 GLY A C 1
ATOM 757 O O . GLY A 1 96 ? 8.620 -6.273 6.050 1.00 96.00 96 GLY A O 1
ATOM 758 N N . PHE A 1 97 ? 7.112 -4.615 5.970 1.00 95.25 97 PHE A N 1
ATOM 759 C CA . PHE A 1 97 ? 8.043 -3.541 6.331 1.00 95.25 97 PHE A CA 1
ATOM 760 C C . PHE A 1 97 ? 7.335 -2.396 7.063 1.00 95.25 97 PHE A C 1
ATOM 762 O O . PHE A 1 97 ? 6.119 -2.221 6.963 1.00 95.25 97 PHE A O 1
ATOM 769 N N . ALA A 1 98 ? 8.109 -1.631 7.833 1.00 95.44 98 ALA A N 1
ATOM 770 C CA . ALA A 1 98 ? 7.613 -0.466 8.553 1.00 95.44 98 ALA A CA 1
ATOM 771 C C . ALA A 1 98 ? 7.490 0.744 7.619 1.00 95.44 98 ALA A C 1
ATOM 773 O O . ALA A 1 98 ? 8.366 0.982 6.782 1.00 95.44 98 ALA A O 1
ATOM 774 N N . MET A 1 99 ? 6.427 1.517 7.809 1.00 92.31 99 MET A N 1
ATOM 775 C CA . MET A 1 99 ? 6.146 2.742 7.074 1.00 92.31 99 MET A CA 1
ATOM 776 C C . MET A 1 99 ? 5.722 3.875 7.996 1.00 92.31 99 MET A C 1
ATOM 778 O O . MET A 1 99 ? 5.092 3.649 9.030 1.00 92.31 99 MET A O 1
ATOM 782 N N . ASP A 1 100 ? 6.009 5.104 7.596 1.00 93.38 100 ASP A N 1
ATOM 783 C CA . ASP A 1 100 ? 5.456 6.281 8.253 1.00 93.38 100 ASP A CA 1
ATOM 784 C C . ASP A 1 100 ? 4.066 6.664 7.699 1.00 93.38 100 ASP A C 1
ATOM 786 O O . ASP A 1 100 ? 3.539 6.091 6.738 1.00 93.38 100 ASP A O 1
ATOM 790 N N . ILE A 1 101 ? 3.433 7.645 8.345 1.00 93.56 101 ILE A N 1
ATOM 791 C CA . ILE A 1 10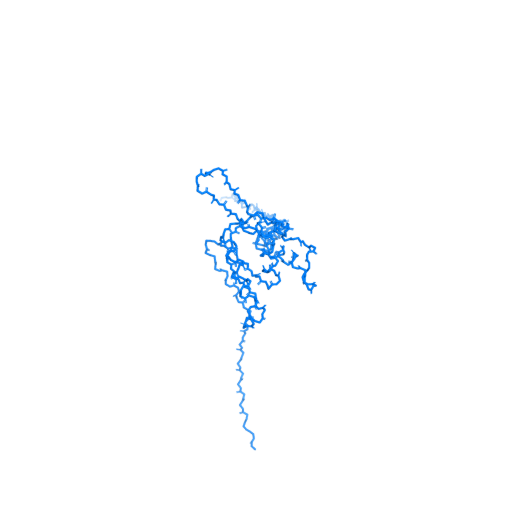1 ? 2.104 8.129 7.955 1.00 93.56 101 ILE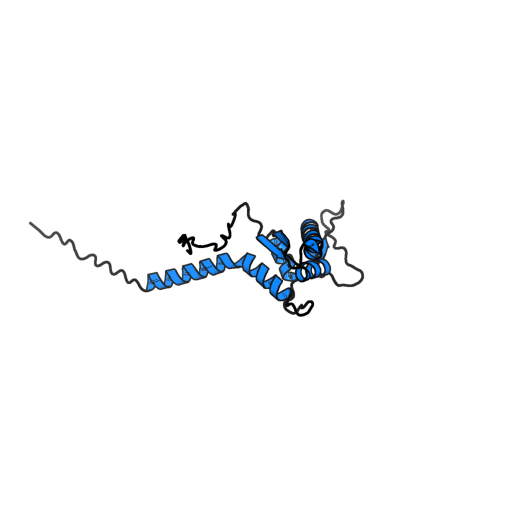 A CA 1
ATOM 792 C C . ILE A 1 101 ? 2.091 8.772 6.557 1.00 93.56 101 ILE A C 1
ATOM 794 O O . ILE A 1 101 ? 1.104 8.650 5.831 1.00 93.56 101 ILE A O 1
ATOM 798 N N . THR A 1 102 ? 3.175 9.441 6.163 1.00 92.06 102 THR A N 1
ATOM 799 C CA . THR A 1 102 ? 3.301 10.101 4.858 1.00 92.06 102 THR A CA 1
ATOM 800 C C . THR A 1 102 ? 3.340 9.054 3.754 1.00 92.06 102 THR A C 1
ATOM 802 O O . THR A 1 102 ? 2.603 9.168 2.774 1.00 92.06 102 THR A O 1
ATOM 805 N N . GLU A 1 103 ? 4.129 7.996 3.938 1.00 93.94 103 GLU A N 1
ATOM 806 C CA . GLU A 1 103 ? 4.214 6.858 3.022 1.00 93.94 103 GLU A CA 1
ATOM 807 C C . GLU A 1 103 ? 2.848 6.185 2.830 1.00 93.94 103 GLU A C 1
ATOM 809 O O . GLU A 1 103 ? 2.440 5.934 1.694 1.00 93.94 103 GLU A O 1
ATOM 814 N N . LEU A 1 104 ? 2.078 5.984 3.908 1.00 94.75 104 LEU A N 1
ATOM 815 C CA . LEU A 1 104 ? 0.711 5.457 3.810 1.00 94.75 104 LEU A CA 1
ATOM 816 C C . LEU A 1 104 ? -0.201 6.328 2.937 1.00 94.75 104 LEU A C 1
ATOM 818 O O . LEU A 1 104 ? -0.966 5.799 2.124 1.00 94.75 104 LEU A O 1
ATOM 822 N N . PHE A 1 105 ? -0.133 7.655 3.076 1.00 94.31 105 PHE A N 1
ATOM 823 C CA . PHE A 1 105 ? -0.929 8.566 2.252 1.00 94.31 105 PHE A CA 1
ATOM 824 C C . PHE A 1 105 ? -0.466 8.599 0.789 1.00 94.31 105 PHE A C 1
ATOM 826 O O . PHE A 1 105 ? -1.321 8.632 -0.099 1.00 94.31 105 PHE A O 1
ATOM 833 N N . LEU A 1 106 ? 0.843 8.515 0.523 1.00 93.25 106 LEU A N 1
ATOM 834 C CA . LEU A 1 106 ? 1.383 8.410 -0.839 1.00 93.25 106 LEU A CA 1
ATOM 835 C C . LEU A 1 106 ? 0.876 7.141 -1.541 1.00 93.25 106 LEU A C 1
ATOM 837 O O . LEU A 1 106 ? 0.347 7.210 -2.652 1.00 93.25 106 LEU A O 1
ATOM 841 N N . ILE A 1 107 ? 0.956 5.987 -0.871 1.00 94.31 107 ILE A N 1
ATOM 842 C CA . ILE A 1 107 ? 0.451 4.714 -1.409 1.00 94.31 107 ILE A CA 1
ATOM 843 C C . ILE A 1 107 ? -1.071 4.785 -1.618 1.00 94.31 107 ILE A C 1
ATOM 845 O O . ILE A 1 107 ? -1.591 4.320 -2.637 1.00 94.31 107 ILE A O 1
ATOM 849 N N . ARG A 1 108 ? -1.815 5.409 -0.694 1.00 93.81 108 ARG A N 1
ATOM 850 C CA . ARG A 1 108 ? -3.279 5.552 -0.795 1.00 93.81 108 ARG A CA 1
ATOM 851 C C . ARG A 1 108 ? -3.718 6.326 -2.037 1.00 93.81 108 ARG A C 1
ATOM 853 O O . ARG A 1 108 ? -4.781 6.006 -2.586 1.00 93.81 108 ARG A O 1
ATOM 860 N N . GLU A 1 109 ? -2.934 7.322 -2.444 1.00 91.94 109 GLU A N 1
ATOM 861 C CA . GLU A 1 109 ? -3.190 8.161 -3.617 1.00 91.94 109 GLU A CA 1
ATOM 862 C C . GLU A 1 109 ? -3.050 7.365 -4.920 1.00 91.94 109 GLU A C 1
ATOM 864 O O . GLU A 1 109 ? -3.907 7.450 -5.801 1.00 91.94 109 GLU A O 1
ATOM 869 N N . VAL A 1 110 ? -2.025 6.512 -5.022 1.00 91.81 110 VAL A N 1
ATOM 870 C CA . VAL A 1 110 ? -1.822 5.679 -6.219 1.00 91.81 110 VAL A CA 1
ATOM 871 C C . VAL A 1 110 ? -2.716 4.437 -6.251 1.00 91.81 110 VAL A C 1
ATOM 873 O O . VAL A 1 110 ? -3.083 3.980 -7.333 1.00 91.81 110 VAL A O 1
ATOM 876 N N . ALA A 1 111 ? -3.139 3.916 -5.094 1.00 93.31 111 ALA A N 1
ATOM 877 C CA . ALA A 1 111 ? -3.997 2.737 -4.982 1.00 93.31 111 ALA A CA 1
ATOM 878 C C . ALA A 1 111 ? -5.421 2.993 -5.515 1.00 93.31 111 ALA A C 1
ATOM 880 O O . ALA A 1 111 ? -6.341 3.280 -4.754 1.00 93.31 111 ALA A O 1
ATOM 881 N N . SER A 1 112 ? -5.646 2.888 -6.827 1.00 92.00 112 SER A N 1
ATOM 882 C CA . SER A 1 112 ? -6.979 3.014 -7.436 1.00 92.00 112 SER A CA 1
ATOM 883 C C . SER A 1 112 ? -7.806 1.740 -7.244 1.00 92.00 112 SER A C 1
ATOM 885 O O . SER A 1 112 ? -7.438 0.676 -7.732 1.00 92.00 112 SER A O 1
ATOM 887 N N . SER A 1 113 ? -8.976 1.841 -6.604 1.00 93.50 113 SER A N 1
ATOM 888 C CA . SER A 1 113 ? -9.826 0.691 -6.234 1.00 93.50 113 SER A CA 1
ATOM 889 C C . SER A 1 113 ? -10.341 -0.148 -7.408 1.00 93.50 113 SER A C 1
ATOM 891 O O . SER A 1 113 ? -10.856 -1.243 -7.196 1.00 93.50 113 SER A O 1
ATOM 893 N N . PHE A 1 114 ? -10.245 0.363 -8.636 1.00 93.88 114 PHE A N 1
ATOM 894 C CA . PHE A 1 114 ? -10.663 -0.341 -9.850 1.00 93.88 114 PHE A CA 1
ATOM 895 C C . PHE A 1 114 ? -9.559 -1.217 -10.449 1.00 93.88 114 PHE A C 1
ATOM 897 O O . PHE A 1 114 ? -9.839 -2.003 -11.353 1.00 93.88 114 PHE A O 1
ATOM 904 N N . ILE A 1 115 ? -8.316 -1.074 -9.979 1.00 92.56 115 ILE A N 1
ATOM 905 C CA . ILE A 1 115 ? -7.182 -1.811 -10.527 1.00 92.56 115 ILE A CA 1
ATOM 906 C C . ILE A 1 115 ? -7.269 -3.271 -10.117 1.00 92.56 115 ILE A C 1
ATOM 908 O O . ILE A 1 115 ? -7.451 -3.601 -8.940 1.00 92.56 115 ILE A O 1
ATOM 912 N N . ARG A 1 116 ? -7.117 -4.126 -11.128 1.00 96.69 116 ARG A N 1
ATOM 913 C CA . ARG A 1 116 ? -7.019 -5.566 -10.981 1.00 96.69 116 ARG A CA 1
ATOM 914 C C . ARG A 1 116 ? -5.793 -6.080 -11.715 1.00 96.69 116 ARG A C 1
ATOM 916 O O . ARG A 1 116 ? -5.584 -5.694 -12.862 1.00 96.69 116 ARG A O 1
ATOM 923 N N . ILE A 1 117 ? -5.046 -6.969 -11.075 1.00 94.44 117 ILE A N 1
ATOM 924 C CA . ILE A 1 117 ? -3.931 -7.708 -11.676 1.00 94.44 117 ILE A CA 1
ATOM 925 C C . ILE A 1 117 ? -4.297 -9.181 -11.560 1.00 94.44 117 ILE A C 1
ATOM 927 O O . ILE A 1 117 ? -4.681 -9.629 -10.488 1.00 94.44 117 ILE A O 1
ATOM 931 N N . GLU A 1 118 ? -4.339 -9.891 -12.689 1.00 92.31 118 GLU A N 1
ATOM 932 C CA . GLU A 1 118 ? -4.733 -11.313 -12.738 1.00 92.31 118 GLU A CA 1
ATOM 933 C C . GLU A 1 118 ? -6.080 -11.633 -12.048 1.00 92.31 118 GLU A C 1
ATOM 935 O O . GLU A 1 118 ? -6.322 -12.721 -11.538 1.00 92.31 118 GLU A O 1
ATOM 940 N N . GLY A 1 119 ? -7.001 -10.662 -12.037 1.00 93.75 119 GLY A N 1
ATOM 941 C CA . GLY A 1 119 ? -8.306 -10.770 -11.378 1.00 93.75 119 GLY A CA 1
ATOM 942 C C . GLY A 1 119 ? -8.318 -10.360 -9.899 1.00 93.75 119 GLY A C 1
ATOM 943 O O . GLY A 1 119 ? -9.394 -10.027 -9.386 1.00 93.75 119 GLY A O 1
ATOM 944 N N . GLU A 1 120 ? -7.160 -10.275 -9.241 1.00 96.38 120 GLU A N 1
ATOM 945 C CA . GLU A 1 120 ? -7.012 -9.782 -7.870 1.00 96.38 120 GLU A CA 1
ATOM 946 C C . GLU A 1 120 ? -7.337 -8.280 -7.796 1.00 96.38 120 GLU A C 1
ATOM 948 O O . GLU A 1 120 ? -6.795 -7.505 -8.581 1.00 96.38 120 GLU A O 1
ATOM 953 N N . PRO A 1 121 ? -8.195 -7.817 -6.867 1.00 97.44 121 PRO A N 1
ATOM 954 C CA . PRO A 1 121 ? -8.527 -6.402 -6.703 1.00 97.44 121 PRO A CA 1
ATOM 955 C C . PRO A 1 121 ? -7.438 -5.624 -5.937 1.00 97.44 121 PRO A C 1
ATOM 957 O O . PRO A 1 121 ? -7.713 -5.035 -4.891 1.00 97.44 121 PRO A O 1
ATOM 960 N N . VAL A 1 122 ? -6.217 -5.597 -6.478 1.00 97.38 122 VAL A N 1
ATOM 961 C CA . VAL A 1 122 ? -4.997 -5.017 -5.877 1.00 97.38 122 VAL A CA 1
ATOM 962 C C . VAL A 1 122 ? -5.227 -3.638 -5.263 1.00 97.38 122 VAL A C 1
ATOM 964 O O . VAL A 1 122 ? -4.929 -3.408 -4.093 1.00 97.38 122 VAL A O 1
ATOM 967 N N . GLY A 1 123 ? -5.830 -2.708 -6.007 1.00 96.25 123 GLY A N 1
ATOM 968 C CA . GLY A 1 123 ? -6.019 -1.353 -5.491 1.00 96.25 123 GLY A CA 1
ATOM 969 C C . GLY A 1 123 ? -7.027 -1.264 -4.340 1.00 96.25 123 GLY A C 1
ATOM 970 O O . GLY A 1 123 ? -6.894 -0.406 -3.468 1.00 96.25 123 GLY A O 1
ATOM 971 N N . LEU A 1 124 ? -8.025 -2.155 -4.292 1.00 97.69 124 LEU A N 1
ATOM 972 C CA . LEU A 1 124 ? -8.944 -2.252 -3.155 1.00 97.69 124 LEU A CA 1
ATOM 973 C C . LEU A 1 124 ? -8.260 -2.895 -1.941 1.00 97.69 124 LEU A C 1
ATOM 975 O O . LEU A 1 124 ? -8.486 -2.436 -0.821 1.00 97.69 124 LEU A O 1
ATOM 979 N N . ASN A 1 125 ? -7.431 -3.921 -2.162 1.00 98.06 125 ASN A N 1
ATOM 980 C CA . ASN A 1 125 ? -6.654 -4.584 -1.113 1.00 98.06 125 ASN A CA 1
ATOM 981 C C . ASN A 1 125 ? -5.707 -3.588 -0.433 1.00 98.06 125 ASN A C 1
ATOM 983 O O . ASN A 1 125 ? -5.800 -3.405 0.782 1.00 98.06 125 ASN A O 1
ATOM 987 N N . LEU A 1 126 ? -4.929 -2.834 -1.216 1.00 97.94 126 LEU A N 1
ATOM 988 C CA . LEU A 1 126 ? -4.064 -1.762 -0.717 1.00 97.94 126 LEU A CA 1
ATOM 989 C C . LEU A 1 126 ? -4.844 -0.713 0.079 1.00 97.94 126 LEU A C 1
ATOM 991 O O . LEU A 1 126 ? -4.487 -0.413 1.217 1.00 97.94 126 LEU A O 1
ATOM 995 N N . LYS A 1 127 ? -5.956 -0.190 -0.463 1.00 97.06 127 LYS A N 1
ATOM 996 C CA . LYS A 1 127 ? -6.793 0.775 0.272 1.00 97.06 127 LYS A CA 1
ATOM 997 C C . LYS A 1 127 ? -7.296 0.205 1.598 1.00 97.06 127 LYS A C 1
ATOM 999 O O . LYS A 1 127 ? -7.313 0.928 2.589 1.00 97.06 127 LYS A O 1
ATOM 1004 N N . ARG A 1 128 ? -7.699 -1.070 1.635 1.00 97.56 128 ARG A N 1
ATOM 1005 C CA . ARG A 1 128 ? -8.144 -1.725 2.870 1.00 97.56 128 ARG A CA 1
ATOM 1006 C C . ARG A 1 128 ? -7.002 -1.833 3.876 1.00 97.56 128 ARG A C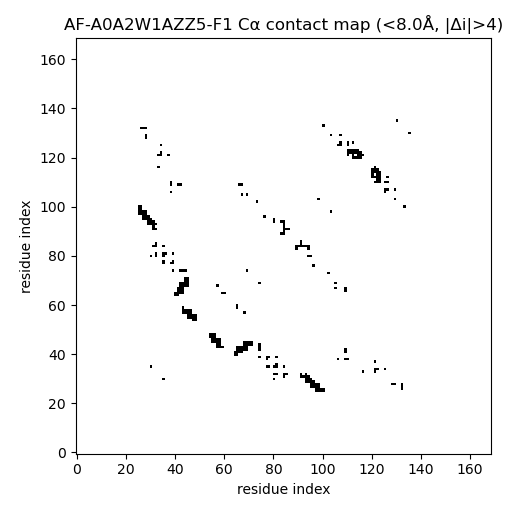 1
ATOM 1008 O O . ARG A 1 128 ? -7.200 -1.407 5.008 1.00 97.56 128 ARG A O 1
ATOM 1015 N N . LYS A 1 129 ? -5.838 -2.352 3.468 1.00 97.44 129 LYS A N 1
ATOM 1016 C CA . LYS A 1 129 ? -4.646 -2.475 4.325 1.00 97.44 129 LYS A CA 1
ATOM 1017 C C . LYS A 1 129 ? -4.288 -1.114 4.937 1.00 97.44 129 LYS A C 1
ATOM 1019 O O . LYS A 1 129 ? -4.179 -1.001 6.151 1.00 97.44 129 LYS A O 1
ATOM 1024 N N . ILE A 1 130 ? -4.240 -0.060 4.120 1.00 96.69 130 ILE A N 1
ATOM 1025 C CA . ILE A 1 130 ? -3.935 1.308 4.570 1.00 96.69 130 ILE A CA 1
ATOM 1026 C C . ILE A 1 130 ? -4.992 1.853 5.532 1.00 96.69 130 ILE A C 1
ATOM 1028 O O . ILE A 1 130 ? -4.644 2.391 6.575 1.00 96.69 130 ILE A O 1
ATOM 1032 N N . CYS A 1 131 ? -6.283 1.733 5.209 1.00 95.69 131 CYS A N 1
ATOM 1033 C CA . CYS A 1 131 ? -7.341 2.253 6.077 1.00 95.69 131 CYS A CA 1
ATOM 1034 C C . CYS A 1 131 ? -7.419 1.507 7.414 1.00 95.69 131 CYS A C 1
ATOM 1036 O O . CYS A 1 131 ? -7.733 2.128 8.421 1.00 95.69 131 CYS A O 1
ATOM 1038 N N . VAL A 1 132 ? -7.132 0.201 7.436 1.00 96.38 132 VAL A N 1
ATOM 1039 C CA . VAL A 1 132 ? -7.016 -0.556 8.691 1.00 96.38 132 VAL A CA 1
ATOM 1040 C C . VAL A 1 132 ? -5.862 -0.003 9.519 1.00 96.38 132 VAL A C 1
ATOM 1042 O O . VAL A 1 132 ? -6.070 0.326 10.681 1.00 96.38 132 VAL A O 1
ATOM 1045 N N . LEU A 1 133 ? -4.685 0.173 8.911 1.00 95.50 133 LEU A N 1
ATOM 1046 C CA . LEU A 1 133 ? -3.524 0.738 9.597 1.00 95.50 133 LEU A CA 1
ATOM 1047 C C . LEU A 1 133 ? -3.817 2.137 10.158 1.00 95.50 133 LEU A C 1
ATOM 1049 O O . LEU A 1 133 ? -3.536 2.380 11.322 1.00 95.50 133 LEU A O 1
ATOM 1053 N N . LEU A 1 134 ? -4.433 3.022 9.369 1.00 94.38 134 LEU A N 1
ATOM 1054 C CA . LEU A 1 134 ? -4.695 4.407 9.770 1.00 94.38 134 LEU A CA 1
ATOM 1055 C C . LEU A 1 134 ? -5.841 4.572 10.774 1.00 94.38 134 LEU A C 1
ATOM 1057 O O . LEU A 1 134 ? -5.783 5.488 11.584 1.00 94.38 134 LEU A O 1
ATOM 1061 N N . TYR A 1 135 ? -6.906 3.768 10.680 1.00 94.69 135 TYR A N 1
ATOM 1062 C CA . TYR A 1 135 ? -8.189 4.113 11.309 1.00 94.69 135 TYR A CA 1
ATOM 1063 C C . TYR A 1 135 ? -8.802 3.010 12.173 1.00 94.69 135 TYR A C 1
ATOM 1065 O O . TYR A 1 135 ? -9.804 3.271 12.834 1.00 94.69 135 TYR A O 1
ATOM 1073 N N . ALA A 1 136 ? -8.269 1.781 12.185 1.00 93.44 136 ALA A N 1
ATOM 1074 C CA . ALA A 1 136 ? -8.903 0.695 12.940 1.00 93.44 136 ALA A CA 1
ATOM 1075 C C . ALA A 1 136 ? -8.961 0.995 14.445 1.00 93.44 136 ALA A C 1
ATOM 1077 O O . ALA A 1 136 ? -10.030 0.877 15.040 1.00 93.44 136 ALA A O 1
ATOM 1078 N N . LYS A 1 137 ? -7.850 1.458 15.037 1.00 91.00 137 LYS A N 1
ATOM 1079 C CA . LYS A 1 137 ? -7.780 1.794 16.470 1.00 91.00 137 LYS A CA 1
ATOM 1080 C C . LYS A 1 137 ? -8.764 2.909 16.843 1.00 91.00 137 LYS A C 1
ATOM 1082 O O . LYS A 1 137 ? -9.482 2.780 17.836 1.00 91.00 137 LYS A O 1
ATOM 1087 N N . ASP A 1 138 ? -8.847 3.950 16.017 1.00 92.19 138 ASP A N 1
ATOM 1088 C CA . ASP A 1 138 ? -9.759 5.080 16.226 1.00 92.19 138 ASP A CA 1
ATOM 1089 C C . ASP A 1 138 ? -11.223 4.632 16.151 1.00 92.19 138 ASP A C 1
ATOM 1091 O O . ASP A 1 138 ? -12.000 4.889 17.068 1.00 92.19 138 ASP A O 1
ATOM 1095 N N . LEU A 1 139 ? -11.592 3.868 15.118 1.00 93.44 139 LEU A N 1
ATOM 1096 C CA . LEU A 1 139 ? -12.956 3.354 14.957 1.00 93.44 139 LEU A CA 1
ATOM 1097 C C . LEU A 1 139 ? -13.352 2.383 16.080 1.00 93.44 139 LEU A C 1
ATOM 1099 O O . LEU A 1 139 ? -14.498 2.378 16.536 1.00 93.44 139 LEU A O 1
ATOM 1103 N N . GLU A 1 140 ? -12.419 1.558 16.553 1.00 94.38 140 GLU A N 1
ATOM 1104 C CA . GLU A 1 140 ? -12.642 0.682 17.704 1.00 94.38 140 GLU A CA 1
ATOM 1105 C C . GLU A 1 140 ? -12.840 1.471 18.999 1.00 94.38 140 GLU A C 1
ATOM 1107 O O . GLU A 1 140 ? -13.656 1.080 19.839 1.00 94.38 140 GLU A O 1
ATOM 1112 N N . GLN A 1 141 ? -12.106 2.569 19.184 1.00 94.00 141 GLN A N 1
ATOM 1113 C CA . GLN A 1 141 ? -12.266 3.460 20.329 1.00 94.00 141 GLN A CA 1
ATOM 1114 C C . GLN A 1 141 ? -13.616 4.188 20.275 1.00 94.00 141 GLN A C 1
ATOM 1116 O O . GLN A 1 141 ? -14.385 4.098 21.231 1.00 94.00 141 GLN A O 1
ATOM 1121 N N . GLU A 1 142 ? -13.970 4.787 19.137 1.00 94.50 142 GLU A N 1
ATOM 1122 C CA . GLU A 1 142 ? -15.274 5.427 18.920 1.00 94.50 142 GLU A CA 1
ATOM 1123 C C . GLU A 1 142 ? -16.433 4.455 19.177 1.00 94.50 142 GLU A C 1
ATOM 1125 O O . GLU A 1 142 ? -17.414 4.789 19.850 1.00 94.50 142 GLU A O 1
ATOM 1130 N N . SER A 1 143 ? -16.314 3.211 18.698 1.00 92.81 143 SER A N 1
ATOM 1131 C CA . SER A 1 143 ? -17.326 2.185 18.948 1.00 92.81 143 SER A CA 1
ATOM 1132 C C . SER A 1 143 ? -17.423 1.806 20.426 1.00 92.81 143 SER A C 1
ATOM 1134 O O . SER A 1 143 ? -18.526 1.490 20.887 1.00 92.81 143 SER A O 1
ATOM 1136 N N . ARG A 1 144 ? -16.307 1.766 21.162 1.00 93.25 144 ARG A N 1
ATOM 1137 C CA . ARG A 1 144 ? -16.300 1.489 22.607 1.00 93.25 144 ARG A CA 1
ATOM 1138 C C . ARG A 1 144 ? -16.952 2.630 23.383 1.00 93.25 144 ARG A C 1
ATOM 1140 O O . ARG A 1 144 ? -17.826 2.365 24.209 1.00 93.25 144 ARG A O 1
ATOM 1147 N N . ASP A 1 145 ? -16.613 3.871 23.055 1.00 93.69 145 ASP A N 1
ATOM 1148 C CA . ASP A 1 145 ? -17.153 5.064 23.709 1.00 93.69 145 ASP A CA 1
ATOM 1149 C C . ASP A 1 145 ? -18.661 5.208 23.462 1.00 93.69 145 ASP A C 1
ATOM 1151 O O . ASP A 1 145 ? -19.430 5.460 24.394 1.00 93.69 145 ASP A O 1
ATOM 1155 N N . ALA A 1 146 ? -19.121 4.926 22.239 1.00 92.38 146 ALA A N 1
ATOM 1156 C CA . ALA A 1 146 ? -20.544 4.901 21.910 1.00 92.38 146 ALA A CA 1
ATOM 1157 C C . ALA A 1 146 ? -21.321 3.846 22.722 1.00 92.38 146 ALA A C 1
ATOM 1159 O O . ALA A 1 146 ? -22.421 4.121 23.208 1.00 92.38 146 ALA A O 1
ATOM 1160 N N . ARG A 1 147 ? -20.753 2.646 22.911 1.00 92.50 147 ARG A N 1
ATOM 1161 C CA . ARG A 1 147 ? -21.357 1.593 23.751 1.00 92.50 147 ARG A CA 1
ATOM 1162 C C 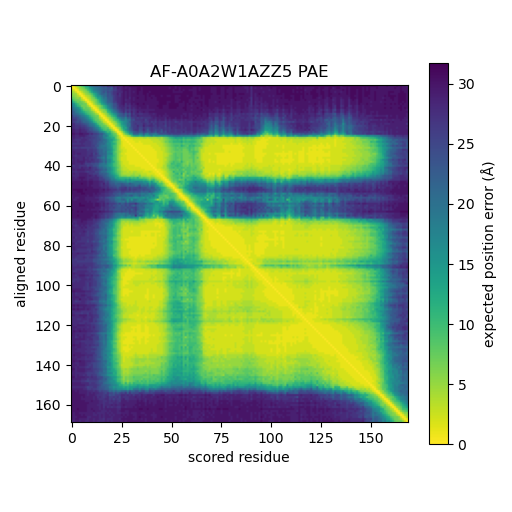. ARG A 1 147 ? -21.400 1.999 25.224 1.00 92.50 147 ARG A C 1
ATOM 1164 O O . ARG A 1 147 ? -22.404 1.755 25.890 1.00 92.50 147 ARG A O 1
ATOM 1171 N N . LEU A 1 148 ? -20.348 2.640 25.732 1.00 92.31 148 LEU A N 1
ATOM 1172 C CA . LEU A 1 148 ? -20.298 3.110 27.117 1.00 92.31 148 LEU A CA 1
ATOM 1173 C C . LEU A 1 148 ? -21.341 4.207 27.380 1.00 92.31 148 LEU A C 1
ATOM 1175 O O . LEU A 1 148 ? -22.051 4.146 28.384 1.00 92.31 148 LEU A O 1
ATOM 1179 N N . ALA A 1 149 ? -21.518 5.148 26.449 1.00 90.50 149 ALA A N 1
ATOM 1180 C CA . ALA A 1 149 ? -22.559 6.174 26.537 1.00 90.50 149 ALA A CA 1
ATOM 1181 C C . ALA A 1 149 ? -23.983 5.576 26.579 1.00 90.50 149 ALA A C 1
ATOM 1183 O O . ALA A 1 149 ? -24.834 6.032 27.349 1.00 90.50 149 ALA A O 1
ATOM 1184 N N . GLN A 1 150 ? -24.244 4.517 25.804 1.00 90.00 150 GLN A N 1
ATOM 1185 C CA . GLN A 1 150 ? -25.522 3.791 25.846 1.00 90.00 150 GLN A CA 1
ATOM 1186 C C . GLN A 1 150 ? -25.766 3.106 27.200 1.00 90.00 150 GLN A C 1
ATOM 1188 O O . GLN A 1 150 ? -26.890 3.109 27.695 1.00 90.00 150 GLN A O 1
ATOM 1193 N N . LEU A 1 151 ? -24.727 2.549 27.828 1.00 87.69 151 LEU A N 1
ATOM 1194 C CA . LEU A 1 151 ? -24.853 1.925 29.149 1.00 87.69 151 LEU A CA 1
ATOM 1195 C C . LEU A 1 151 ? -25.134 2.959 30.245 1.00 87.69 151 LEU A C 1
ATOM 1197 O O . LEU A 1 151 ? -26.021 2.747 31.067 1.00 87.69 151 LEU A O 1
ATOM 1201 N N . VAL A 1 152 ? -24.421 4.090 30.243 1.00 87.25 152 VAL A N 1
ATOM 1202 C CA . VAL A 1 152 ? -24.588 5.146 31.259 1.00 87.25 152 VAL A CA 1
ATOM 1203 C C . VAL A 1 152 ? -25.972 5.793 31.179 1.00 87.25 152 VAL A C 1
ATOM 1205 O O . VAL A 1 152 ? -26.586 6.040 32.210 1.00 87.25 152 VAL A O 1
ATOM 1208 N N . THR A 1 153 ? -26.507 6.013 29.976 1.00 82.88 153 THR A N 1
ATOM 1209 C CA . THR A 1 153 ? -27.861 6.578 29.805 1.00 82.88 153 THR A CA 1
ATOM 1210 C C . THR A 1 153 ? -28.980 5.647 30.282 1.00 82.88 153 THR A C 1
ATOM 1212 O O . THR A 1 153 ? -30.046 6.128 30.660 1.00 82.88 153 THR A O 1
ATOM 1215 N N . GLY A 1 154 ? -28.749 4.331 30.313 1.00 67.62 154 GLY A N 1
ATOM 1216 C CA . GLY A 1 154 ? -29.685 3.354 30.879 1.00 67.62 154 GLY A CA 1
ATOM 1217 C C . GLY A 1 154 ? -29.634 3.236 32.408 1.00 67.62 154 GLY A C 1
ATOM 1218 O O . GLY A 1 154 ? -30.542 2.654 33.003 1.00 67.62 154 GLY A O 1
ATOM 1219 N N . ILE A 1 155 ? -28.601 3.782 33.058 1.00 68.50 155 ILE A N 1
ATOM 1220 C CA . ILE A 1 155 ? -28.437 3.748 34.513 1.00 68.50 155 ILE A CA 1
ATOM 1221 C C . ILE A 1 155 ? -28.965 5.066 35.085 1.00 68.50 155 ILE A C 1
ATOM 1223 O O . ILE A 1 155 ? -28.239 6.047 35.235 1.00 68.50 155 ILE A O 1
ATOM 1227 N N . ASN A 1 156 ? -30.251 5.085 35.435 1.00 59.09 156 ASN A N 1
ATOM 1228 C CA . ASN A 1 156 ? -30.821 6.163 36.235 1.00 59.09 156 ASN A CA 1
ATOM 1229 C C . ASN A 1 156 ? -30.377 5.959 37.696 1.00 59.09 156 ASN A C 1
ATOM 1231 O O . ASN A 1 156 ? -31.014 5.234 38.461 1.00 59.09 156 ASN A O 1
ATOM 1235 N N . LEU A 1 157 ? -29.226 6.524 38.068 1.00 61.00 157 LEU A N 1
ATOM 1236 C CA . LEU A 1 157 ? -28.767 6.584 39.458 1.00 61.00 157 LEU A CA 1
ATOM 1237 C C . LEU A 1 157 ? -29.562 7.669 40.193 1.00 61.00 157 LEU A C 1
ATOM 1239 O O . LEU A 1 157 ? -29.030 8.716 40.559 1.00 61.00 157 LEU A O 1
ATOM 1243 N N . ASP A 1 158 ? -30.843 7.390 40.442 1.00 58.94 158 ASP A N 1
ATOM 1244 C CA . ASP A 1 158 ? -31.601 8.049 41.502 1.00 58.94 158 ASP A CA 1
ATOM 1245 C C . ASP A 1 158 ? -31.007 7.582 42.837 1.00 58.94 158 ASP A C 1
ATOM 1247 O O . ASP A 1 158 ? -31.532 6.703 43.525 1.00 58.94 158 ASP A O 1
ATOM 1251 N N . ILE A 1 159 ? -29.853 8.150 43.195 1.00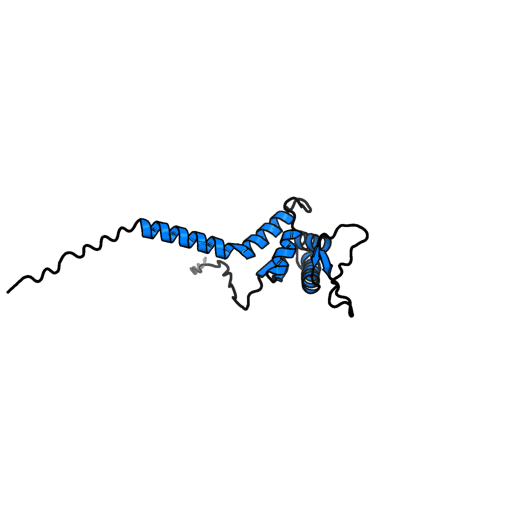 59.34 159 ILE A N 1
ATOM 1252 C CA . ILE A 1 159 ? -29.339 8.096 44.557 1.00 59.34 159 ILE A CA 1
ATOM 1253 C C . ILE A 1 159 ? -30.331 8.914 45.376 1.00 59.34 159 ILE A C 1
ATOM 1255 O O . ILE A 1 159 ? -30.197 10.126 45.529 1.00 59.34 159 ILE A O 1
ATOM 1259 N N . GLN A 1 160 ? -31.372 8.241 45.864 1.00 54.44 160 GLN A N 1
ATOM 1260 C CA . GLN A 1 160 ? -32.221 8.745 46.925 1.00 54.44 160 GLN A CA 1
ATOM 1261 C C . GLN A 1 160 ? -31.309 8.950 48.133 1.00 54.44 160 GLN A C 1
ATOM 1263 O O . GLN A 1 160 ? -31.055 8.040 48.921 1.00 54.44 160 GLN A O 1
ATOM 1268 N N . THR A 1 161 ? -30.797 10.168 48.282 1.00 54.25 161 THR A N 1
ATOM 1269 C CA . THR A 1 161 ? -30.361 10.723 49.559 1.00 54.25 161 THR A CA 1
ATOM 1270 C C . THR A 1 161 ? -31.601 10.880 50.436 1.00 54.25 161 THR A C 1
ATOM 1272 O O . THR A 1 161 ? -32.036 11.978 50.772 1.00 54.25 161 THR A O 1
ATOM 1275 N N . SER A 1 162 ? -32.217 9.753 50.800 1.00 51.50 162 SER A N 1
ATOM 1276 C CA . SER A 1 162 ? -33.173 9.683 51.892 1.00 51.50 162 SER A CA 1
ATOM 1277 C C . SER A 1 162 ? -32.413 10.019 53.167 1.00 51.50 162 SER A C 1
ATOM 1279 O O . SER A 1 162 ? -31.715 9.188 53.739 1.00 51.50 162 SER A O 1
ATOM 1281 N N . ALA A 1 163 ? -32.498 11.301 53.515 1.00 54.88 163 ALA A N 1
ATOM 1282 C CA . ALA A 1 163 ? -32.666 11.816 54.859 1.00 54.88 163 ALA A CA 1
ATOM 1283 C C . ALA A 1 163 ? -32.111 10.909 55.966 1.00 54.88 163 ALA A C 1
ATOM 1285 O O . ALA A 1 163 ? -32.828 10.092 56.542 1.00 54.88 163 ALA A O 1
ATOM 1286 N N . ILE A 1 164 ? -30.865 11.162 56.362 1.00 60.22 164 ILE A N 1
ATOM 1287 C CA . ILE A 1 164 ? -30.522 11.053 57.779 1.00 60.22 164 ILE A CA 1
ATOM 1288 C C . ILE A 1 164 ? -31.045 12.351 58.410 1.00 60.22 164 ILE A C 1
ATOM 1290 O O . ILE A 1 164 ? -30.289 13.281 58.678 1.00 60.22 164 ILE A O 1
ATOM 1294 N N . ASP A 1 165 ? -32.373 12.448 58.533 1.00 52.31 165 ASP A N 1
ATOM 1295 C CA . ASP A 1 165 ? -33.029 13.433 59.391 1.00 52.31 165 ASP A CA 1
ATOM 1296 C C . ASP A 1 165 ? -32.729 12.996 60.827 1.00 52.31 165 ASP A C 1
ATOM 1298 O O . ASP A 1 165 ? -33.466 12.235 61.452 1.00 52.31 165 ASP A O 1
ATOM 1302 N N . GLY A 1 166 ? -31.552 13.391 61.310 1.00 56.31 166 GLY A N 1
ATOM 1303 C CA . GLY A 1 166 ? -31.217 13.354 62.722 1.00 56.31 166 GLY A CA 1
ATOM 1304 C C . GLY A 1 166 ? -32.023 14.432 63.433 1.00 56.31 166 GLY A C 1
ATOM 1305 O O . GLY A 1 166 ? -31.483 15.486 63.756 1.00 56.31 166 GLY A O 1
ATOM 1306 N N . ARG A 1 167 ? -33.318 14.174 63.632 1.00 52.28 167 ARG A N 1
ATOM 1307 C CA . ARG A 1 167 ? -34.180 14.973 64.499 1.00 52.28 167 ARG A CA 1
ATOM 1308 C C . ARG A 1 167 ? -34.102 14.459 65.933 1.00 52.28 167 ARG A C 1
ATOM 1310 O O . ARG A 1 167 ? -34.485 13.328 66.214 1.00 52.28 167 ARG A O 1
ATOM 1317 N N . ASP A 1 168 ? -33.624 15.363 66.780 1.00 49.66 168 ASP A N 1
ATOM 1318 C CA . ASP A 1 168 ? -34.035 15.648 68.154 1.00 49.66 168 ASP A CA 1
ATOM 1319 C C . ASP A 1 168 ? -34.117 14.491 69.164 1.00 49.66 168 ASP A C 1
ATOM 1321 O O . ASP A 1 168 ? -35.076 13.716 69.176 1.00 49.66 168 ASP A O 1
ATOM 1325 N N . SER A 1 169 ? -33.189 14.489 70.131 1.00 47.75 169 SER A N 1
ATOM 1326 C CA . SER A 1 169 ? -33.450 14.751 71.569 1.00 47.75 169 SER A CA 1
ATOM 1327 C C . SER A 1 169 ? -32.151 14.744 72.376 1.00 47.75 169 SER A C 1
ATOM 1329 O O . SER A 1 169 ? -31.390 13.760 72.253 1.00 47.75 169 SER A O 1
#

Solvent-accessible surface area (backbone atoms only — not comparable to full-atom values): 10504 Å² total; per-residue (Å²): 138,84,86,86,79,89,82,92,77,91,77,84,81,85,75,80,76,82,77,81,77,88,58,97,71,52,49,77,46,70,33,42,43,68,47,20,49,52,48,59,53,31,42,29,58,4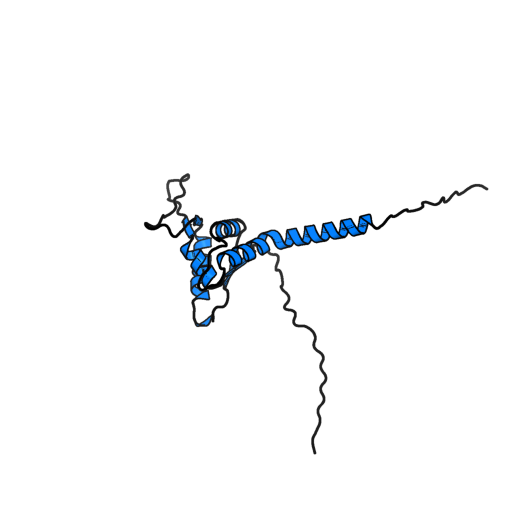6,44,77,52,93,92,41,99,87,50,81,42,63,70,78,63,99,62,90,61,48,77,44,71,37,56,61,68,60,53,53,54,38,53,51,30,36,58,49,14,69,31,79,92,46,73,60,42,60,38,72,48,74,34,53,74,67,56,49,53,56,52,50,70,68,35,45,62,85,41,59,57,99,80,42,50,42,15,40,51,51,42,48,56,46,48,46,73,74,38,44,70,58,54,53,47,53,53,50,52,55,51,50,54,57,53,54,72,70,56,80,78,78,75,76,79,72,70,87,74,85,72,86,133

Foldseek 3Di:
DDDDDDDDDDDDDDPPDPPPPPDVAFQKDWDWLVLLVLQLQAEWEWDDDPPCPPDIDTDQDPDPRHNYYDYPVLNVLSVVQNVQQPDVVNVRGIDIDGHDPVSLVRSLVSLDQPDDDPNHSNSVVSNVRSCCRVPVVVVVVVVVVVVVVVVVVPDPPPVPPPDPPPDDD

pLDDT: mean 78.02, std 21.49, range [32.72, 98.12]

Secondary structure (DSSP, 8-state):
-PPP------------------SS--EEEEE-HHHHHHHHHHEEEEEEPTT-TT-EEE---SS----EEE-HHHHHHHHHHHHHHT-GGGTTPPEEEEE-HHHHHHHHHH--TT--BTTB-HHHHHHHHHHHHHHHHHHHHHHHHHHHHHHHHH---------------